Protein AF-A0AAV6QK10-F1 (afdb_monomer_lite)

Secondary structure (DSSP, 8-state):
------------------------------HHHHHHHHHHHHHHHHHHHHHHHHHSSSS-TTS----PPPPHHHH-HHHHHHHHHHHHHHHTT-S-----HHHHHHHHHHHHHHHHHHHHHSPPPHHHHHHHHHHHHHHHHHHHHHHHHHHHHT--HHHHHHHHHHHHTTS--

InterPro domains:
  IPR009533 FAM107 [PF06625] (62-167)
  IPR009533 FAM107 [PTHR16768] (41-172)

pLDDT: mean 71.12, std 19.47, range [34.84, 98.25]

Organism: Solea senegalensis (NCBI:txid28829)

Radius of gyration: 45.33 Å; chains: 1; bounding box: 67×85×139 Å

Sequence (173 aa):
MRLYHCTQMSQKVGHRNKKGSSKYNTGHLCVSERHHCWMVQHHQVMESHQQQQQQEDDDRLDLIKPRKLPNPVLASHQHRNLHRELLFCHRRGLLPRRKPELQCVLEHKQREQHKQRELALRPISDLEAKLRSRRQRIQVCEIDEKKRNESLRNIPEFIHVRGSLKHVQTSSS

Structure (mmCIF, N/CA/C/O backbone):
data_AF-A0AAV6QK10-F1
#
_entry.id   AF-A0AAV6QK10-F1
#
loop_
_atom_site.group_PDB
_atom_site.id
_atom_site.type_symbol
_atom_site.label_atom_id
_atom_site.label_alt_id
_atom_site.label_comp_id
_atom_site.label_asym_id
_atom_site.label_entity_id
_atom_site.label_seq_id
_atom_site.pdbx_PDB_ins_code
_atom_site.Cartn_x
_atom_site.Cartn_y
_atom_site.Cartn_z
_atom_site.occupancy
_atom_site.B_iso_or_equiv
_atom_site.auth_seq_id
_atom_site.auth_comp_id
_atom_site.auth_asym_id
_atom_site.auth_atom_id
_atom_site.pdbx_PDB_model_num
ATOM 1 N N . MET A 1 1 ? -12.351 -56.374 8.901 1.00 41.62 1 MET A N 1
ATOM 2 C CA . MET A 1 1 ? -12.404 -57.374 7.812 1.00 41.62 1 MET A CA 1
ATOM 3 C C . MET A 1 1 ? -12.346 -56.642 6.485 1.00 41.62 1 MET A C 1
ATOM 5 O O . MET A 1 1 ? -13.118 -55.717 6.280 1.00 41.62 1 MET A O 1
ATOM 9 N N . ARG A 1 2 ? -11.366 -56.989 5.645 1.00 43.25 2 ARG A N 1
ATOM 10 C CA . ARG A 1 2 ? -11.229 -56.491 4.272 1.00 43.25 2 ARG A CA 1
ATOM 11 C C . ARG A 1 2 ? -12.2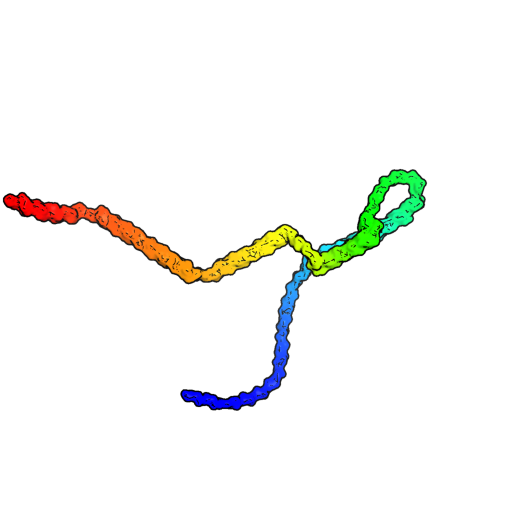09 -57.255 3.383 1.00 43.25 2 ARG A C 1
ATOM 13 O O . ARG A 1 2 ? -12.220 -58.478 3.454 1.00 43.25 2 ARG A O 1
ATOM 20 N N . LEU A 1 3 ? -12.937 -56.557 2.520 1.00 48.62 3 LEU A N 1
ATOM 21 C CA . LEU A 1 3 ? -13.532 -57.144 1.322 1.00 48.62 3 LEU A CA 1
ATOM 22 C C . LEU A 1 3 ? -13.189 -56.238 0.138 1.00 48.62 3 LEU A C 1
ATOM 24 O O . LEU A 1 3 ? -13.744 -55.158 -0.029 1.00 48.62 3 LEU A O 1
ATOM 28 N N . TYR A 1 4 ? -12.197 -56.685 -0.627 1.00 40.09 4 TYR A N 1
ATOM 29 C CA . TYR A 1 4 ? -11.937 -56.263 -1.998 1.00 40.09 4 TYR A CA 1
ATOM 30 C C . TYR A 1 4 ? -12.698 -57.207 -2.927 1.00 40.09 4 TYR A C 1
ATOM 32 O O . TYR A 1 4 ? -12.603 -58.410 -2.727 1.00 40.09 4 TYR A O 1
ATOM 40 N N . HIS A 1 5 ? -13.378 -56.666 -3.936 1.00 42.25 5 HIS A N 1
ATOM 41 C CA . HIS A 1 5 ? -13.612 -57.224 -5.282 1.00 42.25 5 HIS A CA 1
ATOM 42 C C . HIS A 1 5 ? -14.461 -56.194 -6.052 1.00 42.25 5 HIS A C 1
ATOM 44 O O . HIS A 1 5 ? -15.274 -55.511 -5.445 1.00 42.25 5 HIS A O 1
ATOM 50 N N . CYS A 1 6 ? -14.426 -56.032 -7.370 1.00 34.84 6 CYS A N 1
ATOM 51 C CA . CYS A 1 6 ? -13.465 -56.280 -8.442 1.00 34.84 6 CYS A CA 1
ATOM 52 C C . CYS A 1 6 ? -14.087 -55.581 -9.672 1.00 34.84 6 CYS A C 1
ATOM 54 O O . CYS A 1 6 ? -15.270 -55.751 -9.945 1.00 34.84 6 CYS A O 1
ATOM 56 N N . THR A 1 7 ? -13.290 -54.756 -10.343 1.00 42.84 7 THR A N 1
ATOM 57 C CA . THR A 1 7 ? -13.255 -54.433 -11.779 1.00 42.84 7 THR A CA 1
ATOM 58 C C . THR A 1 7 ? -14.501 -54.672 -12.653 1.00 42.84 7 THR A C 1
ATOM 60 O O . THR A 1 7 ? -14.851 -55.807 -12.961 1.00 42.84 7 THR A O 1
ATOM 63 N N . GLN A 1 8 ? -15.021 -53.594 -13.255 1.00 48.78 8 GLN A N 1
ATOM 64 C CA . GLN A 1 8 ? -15.554 -53.651 -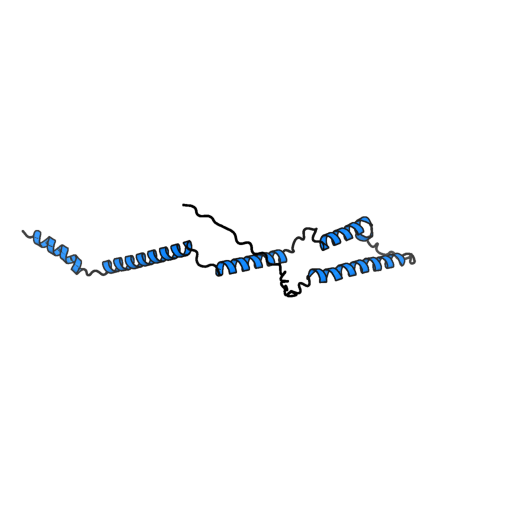14.621 1.00 48.78 8 GLN A CA 1
ATOM 65 C C . GLN A 1 8 ? -14.788 -52.682 -15.526 1.00 48.78 8 GLN A C 1
ATOM 67 O O . GLN A 1 8 ? -14.727 -51.476 -15.292 1.00 48.78 8 GLN A O 1
ATOM 72 N N . MET A 1 9 ? -14.171 -53.264 -16.551 1.00 37.19 9 MET A N 1
ATOM 73 C CA . MET A 1 9 ? -13.544 -52.592 -17.682 1.00 37.19 9 MET A CA 1
ATOM 74 C C . MET A 1 9 ? -14.644 -52.070 -18.607 1.00 37.19 9 MET A C 1
ATOM 76 O O . MET A 1 9 ? -15.464 -52.854 -19.077 1.00 37.19 9 MET A O 1
ATOM 80 N N . SER A 1 10 ? -14.643 -50.774 -18.918 1.00 44.38 10 SER A N 1
ATOM 81 C CA . SER A 1 10 ? -15.447 -50.235 -20.017 1.00 44.38 10 SER A CA 1
ATOM 82 C C . SER A 1 10 ? -14.555 -49.399 -20.926 1.00 44.38 10 SER A C 1
ATOM 84 O O . SER A 1 10 ? -14.158 -48.280 -20.604 1.00 44.38 10 SER A O 1
ATOM 86 N N . GLN A 1 11 ? -14.185 -50.005 -22.053 1.00 46.38 11 GLN A N 1
ATOM 87 C CA . GLN A 1 11 ? -13.549 -49.346 -23.184 1.00 46.38 11 GLN A CA 1
ATOM 88 C C . GLN A 1 11 ? -14.596 -48.470 -23.877 1.00 46.38 11 GLN A C 1
ATOM 90 O O . GLN A 1 11 ? -15.623 -48.988 -24.307 1.00 46.38 11 GLN A O 1
ATOM 95 N N . LYS A 1 12 ? -14.334 -47.170 -24.050 1.00 50.47 12 LYS A N 1
ATOM 96 C CA . LYS A 1 12 ? -14.999 -46.369 -25.089 1.00 50.47 12 LYS A CA 1
ATOM 97 C C . LYS A 1 12 ? -14.133 -45.178 -25.511 1.00 50.47 12 LYS A C 1
ATOM 99 O O . LYS A 1 12 ? -13.985 -44.197 -24.795 1.00 50.47 12 LYS A O 1
ATOM 104 N N . VAL A 1 13 ? -13.516 -45.383 -26.676 1.00 38.56 13 VAL A N 1
ATOM 105 C CA . VAL A 1 13 ? -13.289 -44.467 -27.810 1.00 38.56 13 VAL A CA 1
ATOM 106 C C . VAL A 1 13 ? -13.266 -42.964 -27.514 1.00 38.56 13 VAL A C 1
ATOM 108 O O . VAL A 1 13 ? -14.244 -42.359 -27.084 1.00 38.56 13 VAL A O 1
ATOM 111 N N . GLY A 1 14 ? -12.126 -42.352 -27.836 1.00 41.81 14 GLY A N 1
ATOM 112 C CA . GLY A 1 14 ? -11.893 -40.925 -27.697 1.00 41.81 14 GLY A CA 1
ATOM 113 C C . GLY A 1 14 ? -12.676 -40.067 -28.687 1.00 41.81 14 GLY A C 1
ATOM 114 O O . GLY A 1 14 ? -12.703 -40.327 -29.887 1.00 41.81 14 GLY A O 1
ATOM 115 N N . HIS A 1 15 ? -13.186 -38.949 -28.178 1.00 38.16 15 HIS A N 1
ATOM 116 C CA . HIS A 1 15 ? -13.553 -37.786 -28.974 1.00 38.16 15 HIS A CA 1
ATOM 117 C C . HIS A 1 15 ? -12.730 -36.588 -28.493 1.00 38.16 15 HIS A C 1
ATOM 119 O O . HIS A 1 15 ? -12.859 -36.118 -27.362 1.00 38.16 15 HIS A O 1
ATOM 125 N N . ARG A 1 16 ? -11.825 -36.109 -29.356 1.00 44.09 16 ARG A N 1
ATOM 126 C CA . ARG A 1 16 ? -11.042 -34.890 -29.126 1.00 44.09 16 ARG A CA 1
ATOM 127 C C . ARG A 1 16 ? -11.962 -33.687 -29.326 1.00 44.09 16 ARG A C 1
ATOM 129 O O . ARG A 1 16 ? -12.206 -33.279 -30.458 1.00 44.09 16 ARG A O 1
ATOM 136 N N . ASN A 1 17 ? -12.443 -33.100 -28.236 1.00 37.09 17 ASN A N 1
ATOM 137 C CA . ASN A 1 17 ? -13.156 -31.827 -28.293 1.00 37.09 17 ASN A CA 1
ATOM 138 C C . ASN A 1 17 ? -12.160 -30.683 -28.533 1.00 37.09 17 ASN A C 1
ATOM 140 O O . ASN A 1 17 ? -11.422 -30.273 -27.635 1.00 37.09 17 ASN A O 1
ATOM 144 N N . LYS A 1 18 ? -12.148 -30.166 -29.768 1.00 45.97 18 LYS A N 1
ATOM 145 C CA . LYS A 1 18 ? -11.513 -28.896 -30.140 1.00 45.97 18 LYS A CA 1
ATOM 146 C C . LYS A 1 18 ? -12.228 -27.765 -29.396 1.00 45.97 18 LYS A C 1
ATOM 148 O O . LYS A 1 18 ? -13.298 -27.328 -29.807 1.00 45.97 18 LYS A O 1
ATOM 153 N N . LYS A 1 19 ? -11.641 -27.282 -28.300 1.00 42.09 19 LYS A N 1
ATOM 154 C CA . LYS A 1 19 ? -12.055 -26.015 -27.689 1.00 42.09 19 LYS A CA 1
ATOM 155 C C . LYS A 1 19 ? -11.644 -24.885 -28.630 1.00 42.09 19 LYS A C 1
ATOM 157 O O . LYS A 1 19 ? -10.457 -24.604 -28.782 1.00 42.09 19 LYS A O 1
ATOM 162 N N . GLY A 1 20 ? -12.633 -24.276 -29.280 1.00 38.97 20 GLY A N 1
ATOM 163 C CA . GLY A 1 20 ? -12.482 -23.013 -29.986 1.00 38.97 20 GLY A CA 1
ATOM 164 C C . GLY A 1 20 ? -12.103 -21.927 -28.988 1.00 38.97 20 GLY A C 1
ATOM 165 O O . GLY A 1 20 ? -12.942 -21.430 -28.243 1.00 38.97 20 GLY A O 1
ATOM 166 N N . SER A 1 21 ? -10.821 -21.585 -28.944 1.00 36.72 21 SER A N 1
ATOM 167 C CA . SER A 1 21 ? -10.335 -20.389 -28.277 1.00 36.72 21 SER A CA 1
ATOM 168 C C . SER A 1 21 ? -10.719 -19.185 -29.132 1.00 36.72 21 SER A C 1
ATOM 170 O O . SER A 1 21 ? -10.077 -18.873 -30.134 1.00 36.72 21 SER A O 1
ATOM 172 N N . SER A 1 22 ? -11.807 -18.529 -28.726 1.00 37.81 22 SER A N 1
ATOM 173 C CA . SER A 1 22 ? -12.161 -17.174 -29.137 1.00 37.81 22 SER A CA 1
ATOM 174 C C . SER A 1 22 ? -10.969 -16.260 -28.853 1.00 37.81 22 SER A C 1
ATOM 176 O O . SER A 1 22 ? -10.702 -15.891 -27.710 1.00 37.81 22 SER A O 1
ATOM 178 N N . LYS A 1 23 ? -10.200 -15.952 -29.899 1.00 36.28 23 LYS A N 1
ATOM 179 C CA . LYS A 1 23 ? -9.124 -14.968 -29.856 1.00 36.28 23 LYS A CA 1
ATOM 180 C C . LYS A 1 23 ? -9.781 -13.593 -29.841 1.00 36.28 23 LYS A C 1
ATOM 182 O O . LYS A 1 23 ? -10.119 -13.060 -30.893 1.00 36.28 23 LYS A O 1
ATOM 187 N N . TYR A 1 24 ? -9.955 -13.011 -28.660 1.00 36.16 24 TYR A N 1
ATOM 188 C CA . TYR A 1 24 ? -10.037 -11.557 -28.562 1.00 36.16 24 TYR A CA 1
ATOM 189 C C . TYR A 1 24 ? -8.709 -11.044 -29.107 1.00 36.16 24 TYR A C 1
ATOM 191 O O . TYR A 1 24 ? -7.642 -11.262 -28.531 1.00 36.16 24 TYR A O 1
ATOM 199 N N . ASN A 1 25 ? -8.787 -10.470 -30.298 1.00 39.75 25 ASN A N 1
ATOM 200 C CA . ASN A 1 25 ? -7.685 -9.831 -30.976 1.00 39.75 25 ASN A CA 1
ATOM 201 C C . ASN A 1 25 ? -7.444 -8.500 -30.254 1.00 39.75 25 ASN A C 1
ATOM 203 O O . ASN A 1 25 ? -7.911 -7.446 -30.676 1.00 39.75 25 ASN A O 1
ATOM 207 N N . THR A 1 26 ? -6.806 -8.563 -29.086 1.00 38.62 26 THR A N 1
ATOM 208 C CA . THR A 1 26 ? -6.362 -7.375 -28.367 1.00 38.62 26 THR A CA 1
ATOM 209 C C . THR A 1 26 ? -5.204 -6.812 -29.171 1.00 38.62 26 THR A C 1
ATOM 211 O O . THR A 1 26 ? -4.099 -7.351 -29.135 1.00 38.62 26 THR A O 1
ATOM 214 N N . GLY A 1 27 ? -5.490 -5.774 -29.957 1.00 45.62 27 GLY A N 1
ATOM 215 C CA . GLY A 1 27 ? -4.522 -5.023 -30.745 1.00 45.62 27 GLY A CA 1
ATOM 216 C C . GLY A 1 27 ? -3.460 -4.396 -29.851 1.00 45.62 27 GLY A C 1
ATOM 217 O O . GLY A 1 27 ? -3.498 -3.208 -29.553 1.00 45.62 27 GLY A O 1
ATOM 218 N N . HIS A 1 28 ? -2.484 -5.198 -29.446 1.00 43.75 28 HIS A N 1
ATOM 219 C CA . HIS A 1 28 ? -1.194 -4.741 -28.968 1.00 43.75 28 HIS A CA 1
ATOM 220 C C . HIS A 1 28 ? -0.371 -4.392 -30.210 1.00 43.75 28 HIS A C 1
ATOM 222 O O . HIS A 1 28 ? 0.596 -5.069 -30.551 1.00 43.75 28 HIS A O 1
ATOM 228 N N . LEU A 1 29 ? -0.783 -3.343 -30.929 1.00 48.66 29 LEU A N 1
ATOM 229 C CA . LEU A 1 29 ? 0.130 -2.701 -31.860 1.00 48.66 29 LEU A CA 1
ATOM 230 C C . LEU A 1 29 ? 1.235 -2.111 -30.986 1.00 48.66 29 LEU A C 1
ATOM 232 O O . LEU A 1 29 ? 1.032 -1.153 -30.236 1.00 48.66 29 LEU A O 1
ATOM 236 N N . CYS A 1 30 ? 2.368 -2.799 -30.979 1.00 44.16 30 CYS A N 1
ATOM 237 C CA . CYS A 1 30 ? 3.486 -2.514 -30.112 1.00 44.16 30 CYS A CA 1
ATOM 238 C C . CYS A 1 30 ? 3.945 -1.087 -30.427 1.00 44.16 30 CYS A C 1
ATOM 240 O O . CYS A 1 30 ? 4.381 -0.814 -31.539 1.00 44.16 30 CYS A O 1
ATOM 242 N N . VAL A 1 31 ? 3.854 -0.156 -29.472 1.00 48.38 31 VAL A N 1
ATOM 243 C CA . VAL A 1 31 ? 4.317 1.238 -29.654 1.00 48.38 31 VAL A CA 1
ATOM 244 C C . VAL A 1 31 ? 5.764 1.277 -30.177 1.00 48.38 31 VAL A C 1
ATOM 246 O O . VAL A 1 31 ? 6.134 2.167 -30.937 1.00 48.38 31 VAL A O 1
ATOM 249 N N . SER A 1 32 ? 6.554 0.246 -29.860 1.00 53.62 32 SER A N 1
ATOM 250 C CA . SER A 1 32 ? 7.883 -0.003 -30.427 1.00 53.62 32 SER A CA 1
ATOM 251 C C . SER A 1 32 ? 7.910 -0.055 -31.962 1.00 53.62 32 SER A C 1
ATOM 253 O O . SER A 1 32 ? 8.789 0.544 -32.568 1.00 53.62 32 SER A O 1
ATOM 255 N N . GLU A 1 33 ? 6.945 -0.710 -32.603 1.00 47.38 33 GLU A N 1
ATOM 256 C CA . GLU A 1 33 ? 6.904 -0.953 -34.053 1.00 47.38 33 GLU A CA 1
ATOM 257 C C . GLU A 1 33 ? 6.795 0.338 -34.868 1.00 47.38 33 GLU A C 1
ATOM 259 O O . GLU A 1 33 ? 7.428 0.475 -35.915 1.00 47.38 33 GLU A O 1
ATOM 264 N N . ARG A 1 34 ? 6.098 1.343 -34.324 1.00 52.06 34 ARG A N 1
ATOM 265 C CA . ARG A 1 34 ? 5.999 2.665 -34.947 1.00 52.06 34 ARG A CA 1
ATOM 266 C C . ARG A 1 34 ? 7.359 3.359 -34.985 1.00 52.06 34 ARG A C 1
ATOM 268 O O . ARG A 1 34 ? 7.744 3.829 -36.045 1.00 52.06 34 ARG A O 1
ATOM 275 N N . HIS A 1 35 ? 8.114 3.367 -33.884 1.00 55.41 35 HIS A N 1
ATOM 276 C CA . HIS A 1 35 ? 9.461 3.960 -33.838 1.00 55.41 35 HIS A CA 1
ATOM 277 C C . HIS A 1 35 ? 10.484 3.202 -34.703 1.00 55.41 35 HIS A C 1
ATOM 279 O O . HIS A 1 35 ? 11.435 3.805 -35.200 1.00 55.41 35 HIS A O 1
ATOM 285 N N . HIS A 1 36 ? 10.283 1.898 -34.917 1.00 53.88 36 HIS A N 1
ATOM 286 C CA . HIS A 1 36 ? 11.187 1.055 -35.707 1.00 53.88 36 HIS A CA 1
ATOM 287 C C . HIS A 1 36 ? 11.181 1.392 -37.202 1.00 53.88 36 HIS A C 1
ATOM 289 O O . HIS A 1 36 ? 12.244 1.375 -37.818 1.00 53.88 36 HIS A O 1
ATOM 295 N N . CYS A 1 37 ? 10.026 1.750 -37.777 1.00 56.22 37 CYS A N 1
ATOM 296 C CA . CYS A 1 37 ? 9.928 2.143 -39.189 1.00 56.22 37 CYS A CA 1
ATOM 297 C C . CYS A 1 37 ? 10.709 3.442 -39.479 1.00 56.22 37 CYS A C 1
ATOM 299 O O . CYS A 1 37 ? 11.478 3.509 -40.438 1.00 56.22 37 CYS A O 1
ATOM 301 N N . TRP A 1 38 ? 10.602 4.437 -38.588 1.00 53.16 38 TRP A N 1
ATOM 302 C CA . TRP A 1 38 ? 11.292 5.726 -38.731 1.00 53.16 38 TRP A CA 1
ATOM 303 C C . TRP A 1 38 ? 12.817 5.605 -38.631 1.00 53.16 38 TRP A C 1
ATOM 305 O O . TRP A 1 38 ? 13.536 6.247 -39.394 1.00 53.16 38 TRP A O 1
ATOM 315 N N . MET A 1 39 ? 13.331 4.765 -37.725 1.00 61.22 39 MET A N 1
ATOM 316 C CA . MET A 1 39 ? 14.781 4.629 -37.524 1.00 61.22 39 MET A CA 1
ATOM 317 C C . MET A 1 39 ? 15.489 3.918 -38.687 1.00 61.22 39 MET A C 1
ATOM 319 O O . MET A 1 39 ? 16.613 4.281 -39.027 1.00 61.22 39 MET A O 1
ATOM 323 N N . VAL A 1 40 ? 14.845 2.925 -39.312 1.00 60.59 40 VAL A N 1
ATOM 324 C CA . VAL A 1 40 ? 15.434 2.175 -40.436 1.00 60.59 40 VAL A CA 1
ATOM 325 C C . VAL A 1 40 ? 15.431 3.008 -41.720 1.00 60.59 40 VAL A C 1
ATOM 327 O O . VAL A 1 40 ? 16.448 3.046 -42.412 1.00 60.59 40 VAL A O 1
ATOM 330 N N . GLN A 1 41 ? 14.340 3.731 -42.003 1.00 60.19 41 GLN A N 1
ATOM 331 C CA . GLN A 1 41 ? 14.262 4.609 -43.176 1.00 60.19 41 GLN A CA 1
ATOM 332 C C . GLN A 1 41 ? 15.262 5.769 -43.093 1.00 60.19 41 GLN A C 1
ATOM 334 O O . GLN A 1 41 ? 15.993 6.019 -44.047 1.00 60.19 41 GLN A O 1
ATOM 339 N N . HIS A 1 42 ? 15.363 6.440 -41.940 1.00 60.03 42 HIS A N 1
ATOM 340 C CA . HIS A 1 42 ? 16.258 7.589 -41.781 1.00 60.03 42 HIS A CA 1
ATOM 341 C C . HIS A 1 42 ? 17.743 7.215 -41.948 1.00 60.03 42 HIS A C 1
ATOM 343 O O . HIS A 1 42 ? 18.501 7.963 -42.560 1.00 60.03 42 HIS A O 1
ATOM 349 N N . HIS A 1 43 ? 18.172 6.044 -41.460 1.00 61.19 43 HIS A N 1
ATOM 350 C CA . HIS A 1 43 ? 19.558 5.587 -41.624 1.00 61.19 43 HIS A CA 1
ATOM 351 C C . HIS A 1 43 ? 19.917 5.320 -43.092 1.00 61.19 43 HIS A C 1
ATOM 353 O O . HIS A 1 43 ? 20.959 5.779 -43.554 1.00 61.19 43 HIS A O 1
ATOM 359 N N . GLN A 1 44 ? 19.035 4.642 -43.832 1.00 62.56 44 GLN A N 1
ATOM 360 C CA . GLN A 1 44 ? 19.264 4.323 -45.242 1.00 62.56 44 GLN A CA 1
ATOM 361 C C . GLN A 1 44 ? 19.321 5.587 -46.115 1.00 62.56 44 GLN A C 1
ATOM 363 O O . GLN A 1 44 ? 20.121 5.659 -47.043 1.00 62.56 44 GLN A O 1
ATOM 368 N N . VAL A 1 45 ? 18.519 6.602 -45.773 1.00 61.06 45 VAL A N 1
ATOM 369 C CA . VAL A 1 45 ? 18.518 7.924 -46.418 1.00 61.06 45 VAL A CA 1
ATOM 370 C C . VAL A 1 45 ? 19.798 8.710 -46.104 1.00 61.06 45 VAL A C 1
ATOM 372 O O . VAL A 1 45 ? 20.364 9.333 -46.999 1.00 61.06 45 VAL A O 1
ATOM 375 N N . MET A 1 46 ? 20.297 8.665 -44.863 1.00 61.84 46 MET A N 1
ATOM 376 C CA . MET A 1 46 ? 21.549 9.342 -44.494 1.00 61.84 46 MET A CA 1
ATOM 377 C C . MET A 1 46 ? 22.780 8.730 -45.181 1.00 61.84 46 MET A C 1
ATOM 379 O O . MET A 1 46 ? 23.684 9.466 -45.570 1.00 61.84 46 MET A O 1
ATOM 383 N N . GLU A 1 47 ? 22.819 7.403 -45.347 1.00 61.03 47 GLU A N 1
ATOM 384 C CA . GLU A 1 47 ? 23.920 6.722 -46.046 1.00 61.03 47 GLU A CA 1
ATOM 385 C C . GLU A 1 47 ? 23.982 7.105 -47.537 1.00 61.03 47 GLU A C 1
ATOM 387 O O . GLU A 1 47 ? 25.072 7.347 -48.057 1.00 61.03 47 GLU A O 1
ATOM 392 N N . SER A 1 48 ? 22.836 7.221 -48.217 1.00 62.81 48 SER A N 1
ATOM 393 C CA . SER A 1 48 ? 22.774 7.544 -49.650 1.00 62.81 48 SER A CA 1
ATOM 394 C C . SER A 1 48 ? 23.043 9.019 -49.963 1.00 62.81 48 SER A C 1
ATOM 396 O O . SER A 1 48 ? 23.826 9.314 -50.865 1.00 62.81 48 SER A O 1
ATOM 398 N N . HIS A 1 49 ? 22.486 9.955 -49.185 1.00 63.72 49 HIS A N 1
ATOM 399 C CA . HIS A 1 49 ? 22.715 11.394 -49.398 1.00 63.72 49 HIS A CA 1
ATOM 400 C C . HIS A 1 49 ? 24.179 11.800 -49.172 1.00 63.72 49 HIS A C 1
ATOM 402 O O . HIS A 1 49 ? 24.675 12.732 -49.804 1.00 63.72 49 HIS A O 1
ATOM 408 N N . GLN A 1 50 ? 24.893 11.110 -48.276 1.00 61.69 50 GLN A N 1
ATOM 409 C CA . GLN A 1 50 ? 26.292 11.418 -47.985 1.00 61.69 50 GLN A CA 1
ATOM 410 C C . GLN A 1 50 ? 27.263 10.796 -49.005 1.00 61.69 50 GLN A C 1
ATOM 412 O O . GLN A 1 50 ? 28.314 11.384 -49.249 1.00 61.69 50 GLN A O 1
ATOM 417 N N . GLN A 1 51 ? 26.910 9.668 -49.637 1.00 60.12 51 GLN A N 1
ATOM 418 C CA . GLN A 1 51 ? 27.684 9.099 -50.753 1.00 60.12 51 GLN A CA 1
ATOM 419 C C . GLN A 1 51 ? 27.625 9.981 -52.005 1.00 60.12 51 GLN A C 1
ATOM 421 O O . GLN A 1 51 ? 28.660 10.212 -52.621 1.00 60.12 51 GLN A O 1
ATOM 426 N N . GLN A 1 52 ? 26.455 10.539 -52.333 1.00 58.34 52 GLN A N 1
ATOM 427 C CA . GLN A 1 52 ? 26.313 11.473 -53.458 1.00 58.34 52 GLN A CA 1
ATOM 428 C C . GLN A 1 52 ? 27.152 12.747 -53.274 1.00 58.34 52 GLN A C 1
ATOM 430 O O . GLN A 1 52 ? 27.847 13.161 -54.194 1.00 58.34 52 GLN A O 1
ATOM 435 N N . GLN A 1 53 ? 27.182 13.321 -52.065 1.00 56.31 53 GLN A N 1
ATOM 436 C CA . GLN A 1 53 ? 27.976 14.530 -51.795 1.00 56.31 53 GLN A CA 1
ATOM 437 C C . GLN A 1 53 ? 29.494 14.315 -51.895 1.00 56.31 53 GLN A C 1
ATOM 439 O O . GLN A 1 53 ? 30.210 15.264 -52.181 1.00 56.31 53 GLN A O 1
ATOM 444 N N . GLN A 1 54 ? 30.000 13.098 -51.662 1.00 54.69 54 GLN A N 1
ATOM 445 C CA . GLN A 1 54 ? 31.435 12.812 -51.807 1.00 54.69 54 GLN A CA 1
ATOM 446 C C . GLN A 1 54 ? 31.869 12.670 -53.272 1.00 54.69 54 GLN A C 1
ATOM 448 O O . GLN A 1 54 ? 33.050 12.835 -53.557 1.00 54.69 54 GLN A O 1
ATOM 453 N N . GLN A 1 55 ? 30.938 12.380 -54.187 1.00 51.31 55 GLN A N 1
ATOM 454 C CA . GLN A 1 55 ? 31.219 12.231 -55.618 1.00 51.31 55 GLN A CA 1
ATOM 455 C C . GLN A 1 55 ? 31.200 13.566 -56.379 1.00 51.31 55 GLN A C 1
ATOM 457 O O . GLN A 1 55 ? 31.859 13.680 -57.402 1.00 51.31 55 GLN A O 1
ATOM 462 N N . GLU A 1 56 ? 30.493 14.583 -55.874 1.00 51.38 56 GLU A N 1
ATOM 463 C CA . GLU A 1 56 ? 30.387 15.906 -56.518 1.00 51.38 56 GLU A CA 1
ATOM 464 C C . GLU A 1 56 ? 31.476 16.909 -56.079 1.00 51.38 56 GLU A C 1
ATOM 466 O O . GLU A 1 56 ? 31.591 17.994 -56.649 1.00 51.38 56 GLU A O 1
ATOM 471 N N . ASP A 1 57 ? 32.281 16.581 -55.062 1.00 53.38 57 ASP A N 1
ATOM 472 C CA . ASP A 1 57 ? 33.283 17.491 -54.484 1.00 53.38 57 ASP A CA 1
ATOM 473 C C . ASP A 1 57 ? 34.671 17.432 -55.176 1.00 53.38 57 ASP A C 1
ATOM 475 O O . ASP A 1 57 ? 35.531 18.245 -54.833 1.00 53.38 57 ASP A O 1
ATOM 479 N N . ASP A 1 58 ? 34.890 16.537 -56.154 1.00 54.78 58 ASP A N 1
ATOM 480 C CA . ASP A 1 58 ? 36.182 16.382 -56.865 1.00 54.78 58 ASP A CA 1
ATOM 481 C C . ASP A 1 58 ? 36.365 17.381 -58.037 1.00 54.78 58 ASP A C 1
ATOM 483 O O . ASP A 1 58 ? 37.487 17.715 -58.407 1.00 54.78 58 ASP A O 1
ATOM 487 N N . ASP A 1 59 ? 35.277 17.970 -58.557 1.00 58.03 59 ASP A N 1
ATOM 488 C CA . ASP A 1 59 ? 35.300 18.813 -59.771 1.00 58.03 59 ASP A CA 1
ATOM 489 C C . ASP A 1 59 ? 35.324 20.340 -59.515 1.00 58.03 59 ASP A C 1
ATOM 491 O O . ASP A 1 59 ? 35.090 21.142 -60.424 1.00 58.03 59 ASP A O 1
ATOM 495 N N . ARG A 1 60 ? 35.601 20.810 -58.288 1.00 61.75 60 ARG A N 1
ATOM 496 C CA . ARG A 1 60 ? 35.658 22.262 -57.982 1.00 61.75 60 ARG A CA 1
ATOM 497 C C . ARG A 1 60 ? 36.780 22.639 -57.009 1.00 61.75 60 ARG A C 1
ATOM 499 O O . ARG A 1 60 ? 36.549 23.008 -55.855 1.00 61.75 60 ARG A O 1
ATOM 506 N N . LEU A 1 61 ? 38.008 22.579 -57.513 1.00 61.25 61 LEU A N 1
ATOM 507 C CA . LEU A 1 61 ? 39.250 22.929 -56.819 1.00 61.25 61 LEU A CA 1
ATOM 508 C C . LEU A 1 61 ? 39.530 24.447 -56.813 1.00 61.25 61 LEU A C 1
ATOM 510 O O . LEU A 1 61 ? 40.490 24.856 -57.443 1.00 61.25 61 LEU A O 1
ATOM 514 N N . ASP A 1 62 ? 38.732 25.286 -56.130 1.00 61.41 62 ASP A N 1
ATOM 515 C CA . ASP A 1 62 ? 39.142 26.702 -55.909 1.00 61.41 62 ASP A CA 1
ATOM 516 C C . ASP A 1 62 ? 38.503 27.450 -54.708 1.00 61.41 62 ASP A C 1
ATOM 518 O O . ASP A 1 62 ? 38.619 28.669 -54.588 1.00 61.41 62 ASP A O 1
ATOM 522 N N . LEU A 1 63 ? 37.843 26.769 -53.758 1.00 71.62 63 LEU A N 1
ATOM 523 C CA . LEU A 1 63 ? 37.334 27.408 -52.527 1.00 71.62 63 LEU A CA 1
ATOM 524 C C . LEU A 1 63 ? 37.839 26.683 -51.268 1.00 71.62 63 LEU A C 1
ATOM 526 O O . LEU A 1 63 ? 37.666 25.471 -51.138 1.00 71.62 63 LEU A O 1
ATOM 530 N N . ILE A 1 64 ? 38.377 27.428 -50.290 1.00 69.50 64 ILE A N 1
ATOM 531 C CA . ILE A 1 64 ? 38.689 26.906 -48.945 1.00 69.50 64 ILE A CA 1
ATOM 532 C C . ILE A 1 64 ? 37.364 26.597 -48.231 1.00 69.50 64 ILE A C 1
ATOM 534 O O . ILE A 1 64 ? 36.754 27.461 -47.601 1.00 69.50 64 ILE A O 1
ATOM 538 N N . LYS A 1 65 ? 36.888 25.355 -48.355 1.00 69.62 65 LYS A N 1
ATOM 539 C CA . LYS A 1 65 ? 35.706 24.861 -47.638 1.00 69.62 65 LYS A CA 1
ATOM 540 C C . LYS A 1 65 ? 36.101 24.440 -46.212 1.00 69.62 65 LYS A C 1
ATOM 542 O O . LYS A 1 65 ? 37.150 23.817 -46.033 1.00 69.62 65 LYS A O 1
ATOM 547 N N . PRO A 1 66 ? 35.270 24.711 -45.186 1.00 73.94 66 PRO A N 1
ATOM 548 C CA . PRO A 1 66 ? 35.501 24.164 -43.853 1.00 73.94 66 PRO A CA 1
ATOM 549 C C . PRO A 1 66 ? 35.530 22.631 -43.922 1.00 73.94 66 PRO A C 1
ATOM 551 O O . PRO A 1 66 ? 34.618 22.001 -44.464 1.00 73.94 66 PRO A O 1
ATOM 554 N N . ARG A 1 67 ? 36.592 22.022 -43.380 1.00 72.50 67 ARG A N 1
ATOM 555 C CA . ARG A 1 67 ? 36.793 20.569 -43.404 1.00 72.50 67 ARG A CA 1
ATOM 556 C C . ARG A 1 67 ? 35.699 19.887 -42.581 1.00 72.50 67 ARG A C 1
ATOM 558 O O . ARG A 1 67 ? 35.699 19.966 -41.354 1.00 72.50 67 ARG A O 1
ATOM 565 N N . LYS A 1 68 ? 34.775 19.198 -43.253 1.00 71.56 68 LYS A N 1
ATOM 566 C CA . LYS A 1 68 ? 33.768 18.364 -42.585 1.00 71.56 68 LYS A CA 1
ATOM 567 C C . LYS A 1 68 ? 34.488 17.225 -41.853 1.00 71.56 68 LYS A C 1
ATOM 569 O O . LYS A 1 68 ? 35.286 16.505 -42.454 1.00 71.56 68 LYS A O 1
ATOM 574 N N . LEU A 1 69 ? 34.230 17.078 -40.553 1.00 73.69 69 LEU A N 1
ATOM 575 C CA . LEU A 1 69 ? 34.759 15.956 -39.778 1.00 73.69 69 LEU A CA 1
ATOM 576 C C . LEU A 1 69 ? 34.160 14.644 -40.315 1.00 73.69 69 LEU A C 1
ATOM 578 O O . LEU A 1 69 ? 32.949 14.589 -40.552 1.00 73.69 69 LEU A O 1
ATOM 582 N N . PRO A 1 70 ? 34.971 13.591 -40.523 1.00 72.56 70 PRO A N 1
ATOM 583 C CA . PRO A 1 70 ? 34.468 12.321 -41.022 1.00 72.56 70 PRO A CA 1
ATOM 584 C C . PRO A 1 70 ? 33.519 11.699 -39.994 1.00 72.56 70 PRO A C 1
ATOM 586 O O . PRO A 1 70 ? 33.862 11.550 -38.821 1.00 72.56 70 PRO A O 1
ATOM 589 N N . ASN A 1 71 ? 32.316 11.333 -40.439 1.00 74.94 71 ASN A N 1
ATOM 590 C CA . ASN A 1 71 ? 31.335 10.649 -39.603 1.00 74.94 71 ASN A CA 1
ATOM 591 C C . ASN A 1 71 ? 31.920 9.294 -39.152 1.00 74.94 71 ASN A C 1
ATOM 593 O O . ASN A 1 71 ? 32.154 8.441 -40.009 1.00 74.94 71 ASN A O 1
ATOM 597 N N . PRO A 1 72 ? 32.135 9.048 -37.847 1.00 73.75 72 PRO A N 1
ATOM 598 C CA . PRO A 1 72 ? 32.834 7.854 -37.364 1.00 73.75 72 PRO A CA 1
ATOM 599 C C . PRO A 1 72 ? 32.126 6.542 -37.734 1.00 73.75 72 PRO A C 1
ATOM 601 O O . PRO A 1 72 ? 32.783 5.519 -37.911 1.00 73.75 72 PRO A O 1
ATOM 604 N N . VAL A 1 73 ? 30.801 6.570 -37.918 1.00 68.62 73 VAL A N 1
ATOM 605 C CA . VAL A 1 73 ? 30.013 5.402 -38.353 1.00 68.62 73 VAL A CA 1
ATOM 606 C C . VAL A 1 73 ? 30.293 5.046 -39.816 1.00 68.62 73 VAL A C 1
ATOM 608 O O . VAL A 1 73 ? 30.262 3.872 -40.180 1.00 68.62 73 VAL A O 1
ATOM 611 N N . LEU A 1 74 ? 30.597 6.044 -40.648 1.00 69.25 74 LEU A N 1
ATOM 612 C CA . LEU A 1 74 ? 30.908 5.868 -42.070 1.00 69.25 74 LEU A CA 1
ATOM 613 C C . LEU A 1 74 ? 32.417 5.765 -42.336 1.00 69.25 74 LEU A C 1
ATOM 615 O O . LEU A 1 74 ? 32.815 5.202 -43.349 1.00 69.25 74 LEU A O 1
ATOM 619 N N . ALA A 1 75 ? 33.251 6.263 -41.418 1.00 72.31 75 ALA A N 1
ATOM 620 C CA . ALA A 1 75 ? 34.708 6.277 -41.532 1.00 72.31 75 ALA A CA 1
ATOM 621 C C . ALA A 1 75 ? 35.344 4.882 -41.429 1.00 72.31 75 ALA A C 1
ATOM 623 O O . ALA A 1 75 ? 36.462 4.675 -41.891 1.00 72.31 75 ALA A O 1
ATOM 624 N N . SER A 1 76 ? 34.656 3.919 -40.807 1.00 81.56 76 SER A N 1
ATOM 625 C CA . SER A 1 76 ? 35.176 2.569 -40.606 1.00 81.56 76 SER A CA 1
ATOM 626 C C . SER A 1 76 ? 34.086 1.520 -40.791 1.00 81.56 76 SER A C 1
ATOM 628 O O . SER A 1 76 ? 33.019 1.575 -40.177 1.00 81.56 76 SER A O 1
ATOM 630 N N . HIS A 1 77 ? 34.393 0.498 -41.591 1.00 82.00 77 HIS A N 1
ATOM 631 C CA . HIS A 1 77 ? 33.516 -0.653 -41.794 1.00 82.00 77 HIS A CA 1
ATOM 632 C C . HIS A 1 77 ? 33.159 -1.355 -40.473 1.00 82.00 77 HIS A C 1
ATOM 634 O O . HIS A 1 77 ? 32.015 -1.758 -40.267 1.00 82.00 77 HIS A O 1
ATOM 640 N N . GLN A 1 78 ? 34.120 -1.434 -39.550 1.00 86.25 78 GLN A N 1
ATOM 641 C CA . GLN A 1 78 ? 33.931 -2.038 -38.234 1.00 86.25 78 GLN A CA 1
ATOM 642 C C . GLN A 1 78 ? 32.905 -1.265 -37.392 1.00 86.25 78 GLN A C 1
ATOM 644 O O . GLN A 1 78 ? 32.054 -1.880 -36.753 1.00 86.25 78 GLN A O 1
ATOM 649 N N . HIS A 1 79 ? 32.921 0.072 -37.446 1.00 84.69 79 HIS A N 1
ATOM 650 C CA . HIS A 1 79 ? 31.937 0.907 -36.747 1.00 84.69 79 HIS A CA 1
ATOM 651 C C . HIS A 1 79 ? 30.530 0.743 -37.331 1.00 84.69 79 HIS A C 1
ATOM 653 O O . HIS A 1 79 ? 29.557 0.655 -36.580 1.00 84.69 79 HIS A O 1
ATOM 659 N N . ARG A 1 80 ? 30.414 0.626 -38.660 1.00 85.06 80 ARG A N 1
ATOM 660 C CA . ARG A 1 80 ? 29.135 0.337 -39.322 1.00 85.06 80 ARG A CA 1
ATOM 661 C C . ARG A 1 80 ? 28.568 -1.023 -38.911 1.00 85.06 80 ARG A C 1
ATOM 663 O O . ARG A 1 80 ? 27.371 -1.133 -38.650 1.00 85.06 80 ARG A O 1
ATOM 670 N N . ASN A 1 81 ? 29.410 -2.051 -38.824 1.00 85.62 81 ASN A N 1
ATOM 671 C CA . ASN A 1 81 ? 28.983 -3.388 -38.403 1.00 85.62 81 ASN A CA 1
ATOM 672 C C . ASN A 1 81 ? 28.546 -3.399 -36.934 1.00 85.62 81 ASN A C 1
ATOM 674 O O . ASN A 1 81 ? 27.448 -3.869 -36.638 1.00 85.62 81 ASN A O 1
ATOM 678 N N . LEU A 1 82 ? 29.317 -2.765 -36.047 1.00 87.44 82 LEU A N 1
ATOM 679 C CA . LEU A 1 82 ? 28.937 -2.596 -34.645 1.00 87.44 82 LEU A CA 1
ATOM 680 C C . LEU A 1 82 ? 27.593 -1.864 -34.501 1.00 87.44 82 LEU A C 1
ATOM 682 O O . LEU A 1 82 ? 26.743 -2.275 -33.715 1.00 87.44 82 LEU A O 1
ATOM 686 N N . HIS A 1 83 ? 27.356 -0.806 -35.283 1.00 85.44 83 HIS A N 1
ATOM 687 C CA . HIS A 1 83 ? 26.078 -0.090 -35.273 1.00 85.44 83 HIS A CA 1
ATOM 688 C C . HIS A 1 83 ? 24.901 -1.006 -35.652 1.00 85.44 83 HIS A C 1
ATOM 690 O O . HIS A 1 83 ? 23.871 -1.022 -34.972 1.00 85.44 83 HIS A O 1
ATOM 696 N N . ARG A 1 84 ? 25.070 -1.823 -36.701 1.00 88.31 84 ARG A N 1
ATOM 697 C CA . ARG A 1 84 ? 24.068 -2.809 -37.138 1.00 88.31 84 ARG A CA 1
ATOM 698 C C . ARG A 1 84 ? 23.793 -3.856 -36.057 1.00 88.31 84 ARG A C 1
ATOM 700 O O . ARG A 1 84 ? 22.627 -4.170 -35.808 1.00 88.31 84 ARG A O 1
ATOM 707 N N . GLU A 1 85 ? 24.835 -4.356 -35.401 1.00 86.38 85 GLU A N 1
ATOM 708 C CA . GLU A 1 85 ? 24.738 -5.331 -34.310 1.00 86.38 85 GLU A CA 1
ATOM 709 C C . GLU A 1 85 ? 24.038 -4.754 -33.076 1.00 86.38 85 GLU A C 1
ATOM 711 O O . GLU A 1 85 ? 23.111 -5.371 -32.552 1.00 86.38 85 GLU A O 1
ATOM 716 N N . LEU A 1 86 ? 24.397 -3.542 -32.646 1.00 85.94 86 LEU A N 1
ATOM 717 C CA . LEU A 1 86 ? 23.749 -2.870 -31.516 1.00 85.94 86 LEU A CA 1
ATOM 718 C C . LEU A 1 86 ? 22.254 -2.657 -31.772 1.00 85.94 86 LEU A C 1
ATOM 720 O O . LEU A 1 86 ? 21.427 -2.960 -30.908 1.00 85.94 86 LEU A O 1
ATOM 724 N N . LEU A 1 87 ? 21.889 -2.204 -32.976 1.00 84.00 87 LEU A N 1
ATOM 725 C CA . LEU A 1 87 ? 20.490 -2.077 -33.382 1.00 84.00 87 LEU A CA 1
ATOM 726 C C . LEU A 1 87 ? 19.777 -3.434 -33.402 1.00 84.00 87 LEU A C 1
ATOM 728 O O . LEU A 1 87 ? 18.639 -3.539 -32.943 1.00 84.00 87 LEU A O 1
ATOM 732 N N . PHE A 1 88 ? 20.428 -4.482 -33.907 1.00 84.50 88 PHE A N 1
ATOM 733 C CA . PHE A 1 88 ? 19.877 -5.836 -33.923 1.00 84.50 88 PHE A CA 1
ATOM 734 C C . PHE A 1 88 ? 19.617 -6.371 -32.511 1.00 84.50 88 PHE A C 1
ATOM 736 O O . PHE A 1 88 ? 18.509 -6.826 -32.216 1.00 84.50 88 PHE A O 1
ATOM 743 N N . CYS A 1 89 ? 20.592 -6.261 -31.614 1.00 83.38 89 CYS A N 1
ATOM 744 C CA . CYS A 1 89 ? 20.468 -6.720 -30.238 1.00 83.38 89 CYS A CA 1
ATOM 745 C C . CYS A 1 89 ? 19.437 -5.891 -29.450 1.00 83.38 89 CYS A C 1
ATOM 747 O O . CYS A 1 89 ? 18.691 -6.443 -28.639 1.00 83.38 89 CYS A O 1
ATOM 749 N N . HIS A 1 90 ? 19.317 -4.591 -29.739 1.00 79.56 90 HIS A N 1
ATOM 750 C CA . HIS A 1 90 ? 18.271 -3.734 -29.184 1.00 79.56 90 HIS A CA 1
ATOM 751 C C . HIS A 1 90 ? 16.865 -4.133 -29.666 1.00 79.56 90 HIS A C 1
ATOM 753 O O . HIS A 1 90 ? 15.945 -4.209 -28.850 1.00 79.56 90 HIS A O 1
ATOM 759 N N . ARG A 1 91 ? 16.695 -4.449 -30.962 1.00 78.50 91 ARG A N 1
ATOM 760 C CA . ARG A 1 91 ? 15.429 -4.971 -31.519 1.00 78.50 91 ARG A CA 1
ATOM 761 C C . ARG A 1 91 ? 15.026 -6.298 -30.882 1.00 78.50 91 ARG A C 1
ATOM 763 O O . ARG A 1 91 ? 13.850 -6.512 -30.614 1.00 78.50 91 ARG A O 1
ATOM 770 N N . ARG A 1 92 ? 15.996 -7.177 -30.618 1.00 82.38 92 ARG A N 1
ATOM 771 C CA . ARG A 1 92 ? 15.759 -8.485 -29.987 1.00 82.38 92 ARG A CA 1
ATOM 772 C C . ARG A 1 92 ? 15.610 -8.424 -28.465 1.00 82.38 92 ARG A C 1
ATOM 774 O O . ARG A 1 92 ? 15.398 -9.464 -27.853 1.00 82.38 92 ARG A O 1
ATOM 781 N N . GLY A 1 93 ? 15.731 -7.241 -27.855 1.00 75.44 93 GLY A N 1
ATOM 782 C CA . GLY A 1 93 ? 15.664 -7.082 -26.400 1.00 75.44 93 GLY A CA 1
ATOM 783 C C . GLY A 1 93 ? 16.805 -7.776 -25.649 1.00 75.44 93 GLY A C 1
ATOM 784 O O . GLY A 1 93 ? 16.663 -8.052 -24.464 1.00 75.44 93 GLY A O 1
ATOM 785 N N . LEU A 1 94 ? 17.914 -8.073 -26.337 1.00 77.25 94 LEU A N 1
ATOM 786 C CA . LEU A 1 94 ? 19.094 -8.729 -25.763 1.00 77.25 94 LEU A CA 1
ATOM 787 C C . LEU A 1 94 ? 19.957 -7.749 -24.962 1.00 77.25 94 LEU A C 1
ATOM 789 O O . LEU A 1 94 ? 20.679 -8.158 -24.058 1.00 77.25 94 LEU A O 1
ATOM 793 N N . LEU A 1 95 ? 19.882 -6.452 -25.283 1.00 72.56 95 LEU A N 1
ATOM 794 C CA . LEU A 1 95 ? 20.496 -5.421 -24.453 1.00 72.56 95 LEU A CA 1
ATOM 795 C C . LEU A 1 95 ? 19.620 -5.170 -23.226 1.00 72.56 95 LEU A C 1
ATOM 797 O O . LEU A 1 95 ? 18.396 -5.094 -23.376 1.00 72.56 95 LEU A O 1
ATOM 801 N N . PRO A 1 96 ? 20.221 -4.927 -22.047 1.00 63.06 96 PRO A N 1
ATOM 802 C CA . PRO A 1 96 ? 19.497 -4.398 -20.908 1.00 63.06 96 PRO A CA 1
ATOM 803 C C . PRO A 1 96 ? 18.833 -3.087 -21.332 1.00 63.06 96 PRO A C 1
ATOM 805 O O . PRO A 1 96 ? 19.471 -2.034 -21.397 1.00 63.06 96 PRO A O 1
ATOM 808 N N . ARG A 1 97 ? 17.535 -3.126 -21.652 1.00 64.38 97 ARG A N 1
ATOM 809 C CA . ARG A 1 97 ? 16.746 -1.905 -21.712 1.00 64.38 97 ARG A CA 1
ATOM 810 C C . ARG A 1 97 ? 16.730 -1.393 -20.284 1.00 64.38 97 ARG A C 1
ATOM 812 O O . ARG A 1 97 ? 15.971 -1.898 -19.460 1.00 64.38 97 ARG A O 1
ATOM 819 N N . ARG A 1 98 ? 17.562 -0.392 -19.981 1.00 62.22 98 ARG A N 1
ATOM 820 C CA . ARG A 1 98 ? 17.238 0.519 -18.886 1.00 62.22 98 ARG A CA 1
ATOM 821 C C . ARG A 1 98 ? 15.858 1.047 -19.240 1.00 62.22 98 ARG A C 1
ATOM 823 O O . ARG A 1 98 ? 15.712 1.818 -20.187 1.00 62.22 98 ARG A O 1
ATOM 830 N N . LYS A 1 99 ? 14.829 0.499 -18.592 1.00 66.31 99 LYS A N 1
ATOM 831 C CA . LYS A 1 99 ? 13.476 1.019 -18.731 1.00 66.31 99 LYS A CA 1
ATOM 832 C C . LYS A 1 99 ? 13.584 2.510 -18.415 1.00 66.31 99 LYS A C 1
ATOM 834 O O . LYS A 1 99 ? 14.242 2.844 -17.425 1.00 66.31 99 LYS A O 1
ATOM 839 N N . PRO A 1 100 ? 13.034 3.398 -19.257 1.00 75.00 100 PRO A N 1
ATOM 840 C CA . PRO A 1 100 ? 13.037 4.812 -18.926 1.00 75.00 100 PRO A CA 1
ATOM 841 C C . PRO A 1 100 ? 12.386 4.966 -17.551 1.00 75.00 100 PRO A C 1
ATOM 843 O O . PRO A 1 100 ? 11.445 4.235 -17.232 1.00 75.00 100 PRO A O 1
ATOM 846 N N . GLU A 1 101 ? 12.890 5.882 -16.730 1.00 79.75 101 GLU A N 1
ATOM 847 C CA . GLU A 1 101 ? 12.451 6.049 -15.337 1.00 79.75 101 GLU A CA 1
ATOM 848 C C . GLU A 1 101 ? 10.924 6.140 -15.223 1.00 79.75 101 GLU A C 1
ATOM 850 O O . GLU A 1 101 ? 10.315 5.492 -14.372 1.00 79.75 101 GLU A O 1
ATOM 855 N N . LEU A 1 102 ? 10.291 6.831 -16.176 1.00 83.38 102 LEU A N 1
ATOM 856 C CA . LEU A 1 102 ? 8.840 6.925 -16.300 1.00 83.38 102 LEU A CA 1
ATOM 857 C C . LEU A 1 102 ? 8.149 5.554 -16.387 1.00 83.38 102 LEU A C 1
ATOM 859 O O . LEU A 1 102 ? 7.146 5.332 -15.714 1.00 83.38 102 LEU A O 1
ATOM 863 N N . GLN A 1 103 ? 8.673 4.616 -17.177 1.00 82.38 103 GLN A N 1
ATOM 864 C CA . GLN A 1 103 ? 8.097 3.275 -17.291 1.00 82.38 103 GLN A CA 1
ATOM 865 C C . GLN A 1 103 ? 8.221 2.501 -15.972 1.00 82.38 103 GLN A C 1
ATOM 867 O O . GLN A 1 103 ? 7.265 1.846 -15.564 1.00 82.38 103 GLN A O 1
ATOM 872 N N . CYS A 1 104 ? 9.357 2.608 -15.277 1.00 86.12 104 CYS A N 1
ATOM 873 C CA . CYS A 1 104 ? 9.523 2.010 -13.949 1.00 86.12 104 CYS A CA 1
ATOM 874 C C . CYS A 1 104 ? 8.508 2.572 -12.948 1.00 86.12 104 CYS A C 1
ATOM 876 O O . CYS A 1 104 ? 7.874 1.808 -12.220 1.00 86.12 104 CYS A O 1
ATOM 878 N N . VAL A 1 105 ? 8.317 3.894 -12.941 1.00 92.06 105 VAL A N 1
ATOM 879 C CA . VAL A 1 105 ? 7.353 4.568 -12.062 1.00 92.06 105 VAL A CA 1
ATOM 880 C C . VAL A 1 105 ? 5.919 4.145 -12.383 1.00 92.06 105 VAL A C 1
ATOM 882 O O . VAL A 1 105 ? 5.154 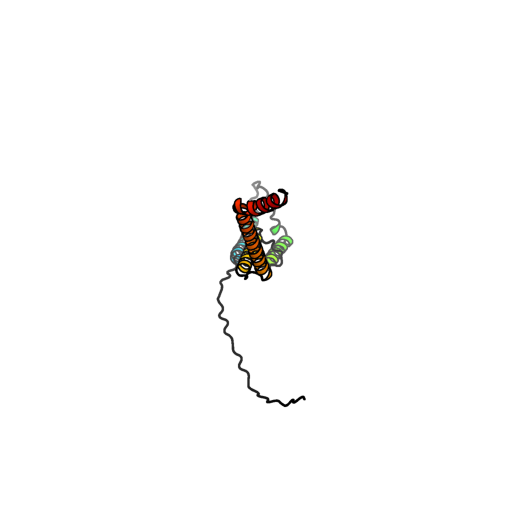3.861 -11.465 1.00 92.06 105 VAL A O 1
ATOM 885 N N . LEU A 1 106 ? 5.541 4.058 -13.662 1.00 93.19 106 LEU A N 1
ATOM 886 C CA . LEU A 1 106 ? 4.200 3.623 -14.067 1.00 93.19 106 LEU A CA 1
ATOM 887 C C . LEU A 1 106 ? 3.928 2.161 -13.689 1.00 93.19 106 LEU A C 1
ATOM 889 O O . LEU A 1 106 ? 2.877 1.865 -13.124 1.00 93.19 106 LEU A O 1
ATOM 893 N N . GLU A 1 107 ? 4.881 1.258 -13.932 1.00 91.75 107 GLU A N 1
ATOM 894 C CA . GLU A 1 107 ? 4.766 -0.147 -13.523 1.00 91.75 107 GLU A CA 1
ATOM 895 C C . GLU A 1 107 ? 4.677 -0.286 -11.998 1.00 91.75 107 GLU A C 1
ATOM 897 O O . GLU A 1 107 ? 3.875 -1.070 -11.492 1.00 91.75 107 GLU A O 1
ATOM 902 N N . HIS A 1 108 ? 5.467 0.492 -11.255 1.00 92.88 108 HIS A N 1
ATOM 903 C CA . HIS A 1 108 ? 5.401 0.525 -9.798 1.00 92.88 108 HIS A C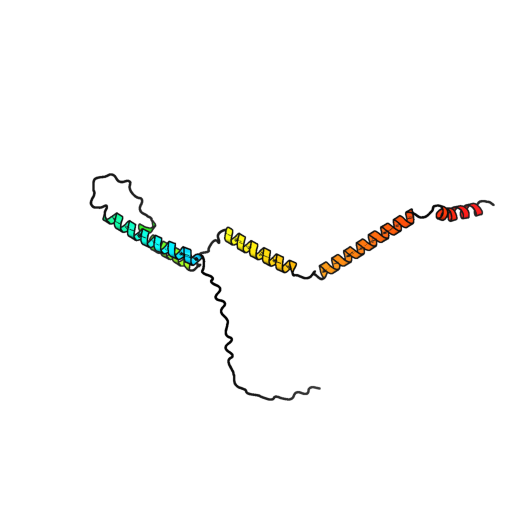A 1
ATOM 904 C C . HIS A 1 108 ? 4.030 1.009 -9.309 1.00 92.88 108 HIS A C 1
ATOM 906 O O . HIS A 1 108 ? 3.391 0.319 -8.516 1.00 92.88 108 HIS A O 1
ATOM 912 N N . LYS A 1 109 ? 3.521 2.128 -9.845 1.00 96.06 109 LYS A N 1
ATOM 913 C CA . LYS A 1 109 ? 2.181 2.640 -9.514 1.00 96.06 109 LYS A CA 1
ATOM 914 C C . LYS A 1 109 ? 1.084 1.619 -9.807 1.00 96.06 109 LYS A C 1
ATOM 916 O O . LYS A 1 109 ? 0.172 1.463 -9.000 1.00 96.06 109 LYS A O 1
ATOM 921 N N . GLN A 1 110 ? 1.172 0.909 -10.930 1.00 95.81 110 GLN A N 1
ATOM 922 C CA . GLN A 1 110 ? 0.194 -0.117 -11.290 1.00 95.81 110 GLN A CA 1
ATOM 923 C C . GLN A 1 110 ? 0.194 -1.281 -10.286 1.00 95.81 110 GLN A C 1
ATOM 925 O O . GLN A 1 110 ? -0.874 -1.728 -9.865 1.00 95.81 110 GLN A O 1
ATOM 930 N N . ARG A 1 111 ? 1.378 -1.747 -9.863 1.00 94.88 111 ARG A N 1
ATOM 931 C CA . ARG A 1 111 ? 1.510 -2.805 -8.845 1.00 94.88 111 ARG A CA 1
ATOM 932 C C . ARG A 1 111 ? 0.954 -2.366 -7.496 1.00 94.88 111 ARG A C 1
ATOM 934 O O . ARG A 1 111 ? 0.196 -3.116 -6.886 1.00 94.88 111 ARG A O 1
ATOM 941 N N . GLU A 1 112 ? 1.275 -1.152 -7.061 1.00 95.44 112 GLU A N 1
ATOM 942 C CA . GLU A 1 112 ? 0.774 -0.623 -5.790 1.00 95.44 112 GLU A CA 1
ATOM 943 C C . GLU A 1 112 ? -0.746 -0.448 -5.812 1.00 95.44 112 GLU A C 1
ATOM 945 O O . GLU A 1 112 ? -1.424 -0.843 -4.866 1.00 95.44 112 GLU A O 1
ATOM 950 N N . GLN A 1 113 ? -1.313 0.042 -6.918 1.00 93.31 113 GLN A N 1
ATOM 951 C CA . GLN A 1 113 ? -2.763 0.146 -7.065 1.00 93.31 113 GLN A CA 1
ATOM 952 C C . GLN A 1 113 ? -3.443 -1.231 -7.018 1.00 93.31 113 GLN A C 1
ATOM 954 O O . GLN A 1 113 ? -4.480 -1.379 -6.372 1.00 93.31 113 GLN A O 1
ATOM 959 N N . HIS A 1 114 ? -2.872 -2.246 -7.674 1.00 93.06 114 HIS A N 1
ATOM 960 C CA . HIS A 1 114 ? -3.395 -3.613 -7.616 1.00 93.06 114 HIS A CA 1
ATOM 961 C C . HIS A 1 114 ? -3.363 -4.160 -6.187 1.00 93.06 114 HIS A C 1
ATOM 963 O O . HIS A 1 114 ? -4.377 -4.632 -5.681 1.00 93.06 114 HIS A O 1
ATOM 969 N N . LYS A 1 115 ? -2.225 -4.015 -5.503 1.00 93.94 115 LYS A N 1
ATOM 970 C CA . LYS A 1 115 ? -2.051 -4.435 -4.110 1.00 93.94 115 LYS A CA 1
ATOM 971 C C . LYS A 1 115 ? -3.054 -3.750 -3.182 1.00 93.94 115 LYS A C 1
ATOM 973 O O . LYS A 1 115 ? -3.659 -4.416 -2.350 1.00 93.94 115 LYS A O 1
ATOM 978 N N . GLN A 1 116 ? -3.276 -2.445 -3.338 1.00 91.12 116 GLN A N 1
ATOM 979 C CA . GLN A 1 116 ? -4.277 -1.711 -2.558 1.00 91.12 116 GLN A CA 1
ATOM 980 C C . GLN A 1 116 ? -5.699 -2.215 -2.816 1.00 91.12 116 GLN A C 1
ATOM 982 O O . GLN A 1 116 ? -6.453 -2.396 -1.865 1.00 91.12 116 GLN A O 1
ATOM 987 N N . ARG A 1 117 ? -6.061 -2.490 -4.077 1.00 89.31 117 ARG A N 1
ATOM 988 C CA . ARG A 1 117 ? -7.368 -3.075 -4.418 1.00 89.31 117 ARG A CA 1
ATOM 989 C C . ARG A 1 117 ? -7.544 -4.452 -3.788 1.00 89.31 117 ARG A C 1
ATOM 991 O O . ARG A 1 117 ? -8.587 -4.711 -3.203 1.00 89.31 117 ARG A O 1
ATOM 998 N N . GLU A 1 118 ? -6.525 -5.305 -3.845 1.00 88.19 118 GLU A N 1
ATOM 999 C CA . GLU A 1 118 ? -6.576 -6.616 -3.193 1.00 88.19 118 GLU A CA 1
ATOM 1000 C C . GLU A 1 118 ? -6.706 -6.503 -1.675 1.00 88.19 118 GLU A C 1
ATOM 1002 O O . GLU A 1 118 ? -7.491 -7.233 -1.082 1.00 88.19 118 GLU A O 1
ATOM 1007 N N . LEU A 1 119 ? -5.985 -5.579 -1.035 1.00 87.19 119 LEU A N 1
ATOM 1008 C CA . LEU A 1 119 ? -6.116 -5.333 0.403 1.00 87.19 119 LEU A CA 1
ATOM 1009 C C . LEU A 1 119 ? -7.499 -4.783 0.777 1.00 87.19 119 LEU A C 1
ATOM 1011 O O . LEU A 1 119 ? -8.033 -5.176 1.806 1.00 87.19 119 LEU A O 1
ATOM 1015 N N . ALA A 1 120 ? -8.092 -3.922 -0.052 1.00 84.19 120 ALA A N 1
ATOM 1016 C CA . ALA A 1 120 ? -9.431 -3.378 0.179 1.00 84.19 120 ALA A CA 1
ATOM 1017 C C . ALA A 1 120 ? -10.540 -4.430 0.015 1.00 84.19 120 ALA A C 1
ATOM 1019 O O . ALA A 1 120 ? -11.572 -4.346 0.674 1.00 84.19 120 ALA A O 1
ATOM 1020 N N . LEU A 1 121 ? -10.328 -5.423 -0.853 1.00 82.88 121 LEU A N 1
ATOM 1021 C CA . LEU A 1 121 ? -11.242 -6.552 -1.034 1.00 82.88 121 LEU A CA 1
ATOM 1022 C C . LEU A 1 121 ? -11.052 -7.650 0.020 1.00 82.88 121 LEU A C 1
ATOM 1024 O O . LEU A 1 121 ? -11.890 -8.547 0.119 1.00 82.88 121 LEU A O 1
ATOM 1028 N N . ARG A 1 122 ? -9.958 -7.621 0.792 1.00 85.06 122 ARG A N 1
ATOM 1029 C CA . ARG A 1 122 ? -9.721 -8.634 1.819 1.00 85.06 122 ARG A CA 1
ATOM 1030 C C . ARG A 1 122 ? -10.698 -8.448 2.978 1.00 85.06 122 ARG A C 1
ATOM 1032 O O . ARG A 1 122 ? -10.822 -7.339 3.501 1.00 85.06 122 ARG A O 1
ATOM 1039 N N . PRO A 1 123 ? -11.358 -9.530 3.423 1.00 85.50 123 PRO A N 1
ATOM 1040 C CA . PRO A 1 123 ? -12.125 -9.485 4.653 1.00 85.50 123 PRO A CA 1
ATOM 1041 C C . PRO A 1 123 ? -11.196 -9.180 5.834 1.00 85.50 123 PRO A C 1
ATOM 1043 O O . PRO A 1 123 ? -9.999 -9.482 5.806 1.00 85.50 123 PRO A O 1
ATOM 1046 N N . ILE A 1 124 ? -11.774 -8.584 6.875 1.00 87.50 124 ILE A N 1
ATOM 1047 C CA . ILE A 1 124 ? -11.092 -8.298 8.140 1.00 87.50 124 ILE A CA 1
ATOM 1048 C C . ILE A 1 124 ? -10.448 -9.593 8.645 1.00 87.50 124 ILE A C 1
ATOM 1050 O O . ILE A 1 124 ? -11.117 -10.620 8.746 1.00 87.50 124 ILE A O 1
ATOM 1054 N N . SER A 1 125 ? -9.154 -9.544 8.962 1.00 89.94 125 SER A N 1
ATOM 1055 C CA . SER A 1 125 ? -8.435 -10.708 9.490 1.00 89.94 125 SER A CA 1
ATOM 1056 C C . SER A 1 125 ? -9.009 -11.137 10.843 1.00 89.94 125 SER A C 1
ATOM 1058 O O . SER A 1 125 ? -9.366 -10.285 11.657 1.00 89.94 125 SER A O 1
ATOM 1060 N N . ASP A 1 126 ? -9.008 -12.437 11.141 1.00 94.12 126 ASP A N 1
ATOM 1061 C CA . ASP A 1 126 ? -9.413 -12.978 12.447 1.00 94.12 126 ASP A CA 1
ATOM 1062 C C . ASP A 1 126 ? -8.716 -12.272 13.618 1.00 94.12 126 ASP A C 1
ATOM 1064 O O . ASP A 1 126 ? -9.323 -12.009 14.661 1.00 94.12 126 ASP A O 1
ATOM 1068 N N . LEU A 1 127 ? -7.432 -11.937 13.450 1.00 95.38 127 LEU A N 1
ATOM 1069 C CA . LEU A 1 127 ? -6.674 -11.185 14.447 1.00 95.38 127 LEU A CA 1
ATOM 1070 C C . LEU A 1 127 ? -7.231 -9.766 14.613 1.00 95.38 127 LEU A C 1
ATOM 1072 O O . LEU A 1 127 ? -7.415 -9.303 15.738 1.00 95.38 127 LEU A O 1
ATOM 1076 N N . GLU A 1 128 ? -7.535 -9.085 13.511 1.00 94.00 128 GLU A N 1
ATOM 1077 C CA . GLU A 1 128 ? -8.103 -7.738 13.533 1.00 94.00 128 GLU A CA 1
ATOM 1078 C C . GLU A 1 128 ? -9.507 -7.735 14.157 1.00 94.00 128 GLU A C 1
ATOM 1080 O O . GLU A 1 128 ? -9.811 -6.881 14.991 1.00 94.00 128 GLU A O 1
ATOM 1085 N N . ALA A 1 129 ? -10.337 -8.735 13.853 1.00 96.12 129 ALA A N 1
ATOM 1086 C CA . ALA A 1 129 ? -11.647 -8.915 14.473 1.00 96.12 129 ALA A CA 1
ATOM 1087 C C . ALA A 1 129 ? -11.540 -9.112 15.997 1.00 96.12 129 ALA A C 1
ATOM 1089 O O . ALA A 1 129 ? -12.274 -8.481 16.769 1.00 96.12 129 ALA A O 1
ATOM 1090 N N . LYS A 1 130 ? -10.579 -9.927 16.457 1.00 97.69 130 LYS A N 1
ATOM 1091 C CA . LYS A 1 130 ? -10.295 -10.117 17.891 1.00 97.69 130 LYS A CA 1
ATOM 1092 C C . LYS A 1 130 ? -9.812 -8.829 18.559 1.00 97.69 1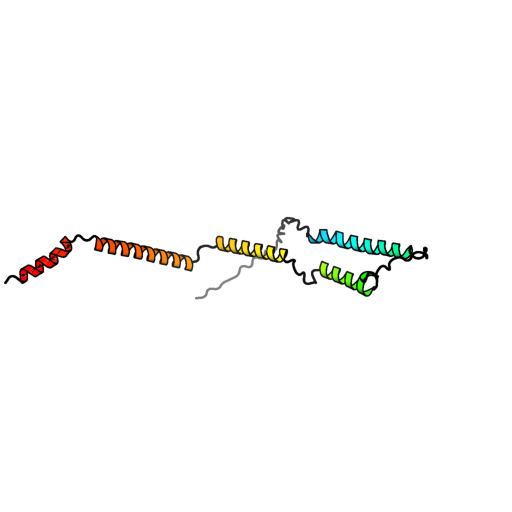30 LYS A C 1
ATOM 1094 O O . LYS A 1 130 ? -10.265 -8.513 19.659 1.00 97.69 130 LYS A O 1
ATOM 1099 N N . LEU A 1 131 ? -8.940 -8.059 17.904 1.00 97.81 131 LEU A N 1
ATOM 1100 C CA . LEU A 1 131 ? -8.472 -6.766 18.415 1.00 97.81 131 LEU A CA 1
ATOM 1101 C C . LEU A 1 131 ? -9.617 -5.753 18.537 1.00 97.81 131 LEU A C 1
ATOM 1103 O O . LEU A 1 131 ? -9.747 -5.110 19.580 1.00 97.81 131 LEU A O 1
ATOM 1107 N N . ARG A 1 132 ? -10.488 -5.654 17.524 1.00 96.69 132 ARG A N 1
ATOM 1108 C CA . ARG A 1 132 ? -11.691 -4.803 17.568 1.00 96.69 132 ARG A CA 1
ATOM 1109 C C . ARG A 1 132 ? -12.615 -5.201 18.719 1.00 96.69 132 ARG A C 1
ATOM 1111 O O . ARG A 1 132 ? -13.015 -4.342 19.501 1.00 96.69 132 ARG A O 1
ATOM 1118 N N . SER A 1 133 ? -12.867 -6.499 18.880 1.00 97.69 133 SER A N 1
ATOM 1119 C CA . SER A 1 133 ? -13.691 -7.031 19.974 1.00 97.69 133 SER A CA 1
ATOM 1120 C C . SER A 1 133 ? -13.094 -6.707 21.347 1.00 97.69 133 SER A C 1
ATOM 1122 O O . SER A 1 133 ? -13.801 -6.278 22.258 1.00 97.69 133 SER A O 1
ATOM 1124 N N . ARG A 1 134 ? -11.772 -6.858 21.507 1.00 98.19 134 ARG A N 1
ATOM 1125 C CA . ARG A 1 134 ? -11.072 -6.500 22.748 1.00 98.19 134 ARG A CA 1
ATOM 1126 C C . ARG A 1 134 ? -11.186 -5.006 23.045 1.00 98.19 134 ARG A C 1
ATOM 1128 O O . ARG A 1 134 ? -11.474 -4.649 24.183 1.00 98.19 134 ARG A O 1
ATOM 1135 N N . ARG A 1 135 ? -11.009 -4.147 22.037 1.00 97.94 135 ARG A N 1
ATOM 1136 C CA . ARG A 1 135 ? -11.168 -2.693 22.180 1.00 97.94 135 ARG A CA 1
ATOM 1137 C C . ARG A 1 135 ? -12.581 -2.321 22.626 1.00 97.94 135 ARG A C 1
ATOM 1139 O O . ARG A 1 135 ? -12.722 -1.528 23.547 1.00 97.94 135 ARG A O 1
ATOM 1146 N N . GLN A 1 136 ? -13.606 -2.918 22.019 1.00 98.06 136 GLN A N 1
ATOM 1147 C CA . GLN A 1 136 ? -14.999 -2.667 22.392 1.00 98.06 136 GLN A CA 1
ATOM 1148 C C . GLN A 1 136 ? -15.275 -3.066 23.848 1.00 98.06 136 GLN A C 1
ATOM 1150 O O . GLN A 1 136 ? -15.890 -2.302 24.584 1.00 98.06 136 GLN A O 1
ATOM 1155 N N . ARG A 1 137 ? -14.768 -4.223 24.294 1.00 98.25 137 ARG A N 1
ATOM 1156 C CA . ARG A 1 137 ? -14.900 -4.661 25.695 1.00 98.25 137 ARG A CA 1
ATOM 1157 C C . ARG A 1 137 ? -14.259 -3.678 26.669 1.00 98.25 137 ARG A C 1
ATOM 1159 O O . ARG A 1 137 ? -14.875 -3.349 27.673 1.00 98.25 137 ARG A O 1
ATOM 1166 N N . ILE A 1 138 ? -13.054 -3.202 26.357 1.00 98.19 138 ILE A N 1
ATOM 1167 C CA . ILE A 1 138 ? -12.351 -2.210 27.181 1.00 98.19 138 ILE A CA 1
ATOM 1168 C C . ILE A 1 138 ? -13.171 -0.918 27.273 1.00 98.19 138 ILE A C 1
ATOM 1170 O O . ILE A 1 138 ? -13.417 -0.446 28.375 1.00 98.19 138 ILE A O 1
ATOM 1174 N N . GLN A 1 139 ? -13.675 -0.402 26.148 1.00 98.12 139 GLN A N 1
ATOM 1175 C CA . GLN A 1 139 ? -14.499 0.813 26.137 1.00 98.12 139 GLN A CA 1
ATOM 1176 C C . GLN A 1 139 ? -15.772 0.680 26.982 1.00 98.12 139 GLN A C 1
ATOM 1178 O O . GLN A 1 139 ? -16.139 1.619 27.682 1.00 98.12 139 GLN A O 1
ATOM 1183 N N . VAL A 1 140 ? -16.442 -0.476 26.939 1.00 98.06 140 VAL A N 1
ATOM 1184 C CA . VAL A 1 140 ? -17.618 -0.732 27.787 1.00 98.06 140 VAL A CA 1
ATOM 1185 C C . VAL A 1 140 ? -17.228 -0.714 29.264 1.00 98.06 140 VAL A C 1
ATOM 1187 O O . VAL A 1 140 ? -17.872 -0.013 30.041 1.00 98.06 140 VAL A O 1
ATOM 1190 N N . CYS A 1 141 ? -16.147 -1.404 29.643 1.00 97.69 141 CYS A N 1
ATOM 1191 C CA . CYS A 1 141 ? -15.658 -1.389 31.023 1.00 97.69 141 CYS A CA 1
ATOM 1192 C C . CYS A 1 141 ? -15.317 0.032 31.499 1.00 97.69 141 CYS A C 1
ATOM 1194 O O . CYS A 1 141 ? -15.739 0.423 32.582 1.00 97.69 141 CYS A O 1
ATOM 1196 N N . GLU A 1 142 ? -14.624 0.829 30.682 1.00 97.62 142 GLU A N 1
ATOM 1197 C CA . GLU A 1 142 ? -14.273 2.219 31.012 1.00 97.62 142 GLU A CA 1
ATOM 1198 C C . GLU A 1 142 ? -15.514 3.099 31.227 1.00 97.62 142 GLU A C 1
ATOM 1200 O O . GLU A 1 142 ? -15.539 3.954 32.115 1.00 97.62 142 GLU A O 1
ATOM 1205 N N . ILE A 1 143 ? -16.560 2.911 30.416 1.00 97.88 143 ILE A N 1
ATOM 1206 C CA . ILE A 1 143 ? -17.829 3.634 30.564 1.00 97.88 143 ILE A CA 1
ATOM 1207 C C . ILE A 1 143 ? -18.540 3.209 31.852 1.00 97.88 143 ILE A C 1
ATOM 1209 O O . ILE A 1 143 ? -19.038 4.063 32.587 1.00 97.88 143 ILE A O 1
ATOM 1213 N N . ASP A 1 144 ? -18.582 1.912 32.144 1.00 96.69 144 ASP A N 1
ATOM 1214 C CA . ASP A 1 144 ? -19.243 1.389 33.339 1.00 96.69 144 ASP A CA 1
ATOM 1215 C C . ASP A 1 144 ? -18.517 1.791 34.628 1.00 96.69 144 ASP A C 1
ATOM 1217 O O . ASP A 1 144 ? -19.166 2.098 35.630 1.00 96.69 144 ASP A O 1
ATOM 1221 N N . GLU A 1 145 ? -17.186 1.852 34.613 1.00 96.25 145 GLU A N 1
ATOM 1222 C CA . GLU A 1 145 ? -16.389 2.395 35.716 1.00 96.25 145 GLU A CA 1
ATOM 1223 C C . GLU A 1 145 ? -16.680 3.879 35.943 1.00 96.25 145 GLU A C 1
ATOM 1225 O O . GLU A 1 145 ? -16.907 4.295 37.081 1.00 96.25 145 GLU A O 1
ATOM 1230 N N . LYS A 1 146 ? -16.750 4.682 34.872 1.00 95.94 146 LYS A N 1
ATOM 1231 C CA . LYS A 1 146 ? -17.132 6.100 34.971 1.00 95.94 146 LYS A CA 1
ATOM 1232 C C . LYS A 1 146 ? -18.523 6.266 35.576 1.00 95.94 146 LYS A C 1
ATOM 1234 O O . LYS A 1 146 ? -18.672 7.048 36.509 1.00 95.94 146 LYS A O 1
ATOM 1239 N N . LYS A 1 147 ? -19.508 5.489 35.114 1.00 95.94 147 LYS A N 1
ATOM 1240 C CA . LYS A 1 147 ? -20.875 5.496 35.661 1.00 95.94 147 LYS A CA 1
ATOM 1241 C C . LYS A 1 147 ? -20.916 5.078 37.126 1.00 95.94 147 LYS A C 1
ATOM 1243 O O . LYS A 1 147 ? -21.634 5.695 37.908 1.00 95.94 147 LYS A O 1
ATOM 1248 N N . ARG A 1 148 ? -20.154 4.053 37.523 1.00 94.38 148 ARG A N 1
ATOM 1249 C CA . ARG A 1 148 ? -20.035 3.649 38.933 1.00 94.38 148 ARG A CA 1
ATOM 1250 C C . ARG A 1 148 ? -19.446 4.772 39.776 1.00 94.38 148 ARG A C 1
ATOM 1252 O O . ARG A 1 148 ? -20.028 5.118 40.796 1.00 94.38 148 ARG A O 1
ATOM 1259 N N . ASN A 1 149 ? -18.346 5.374 39.332 1.00 94.19 149 ASN A N 1
ATOM 1260 C CA . ASN A 1 149 ? -17.705 6.481 40.039 1.00 94.19 149 ASN A CA 1
ATOM 1261 C C . ASN A 1 149 ? -18.624 7.701 40.161 1.00 94.19 149 ASN A C 1
ATOM 1263 O O . ASN A 1 149 ? -18.697 8.307 41.226 1.00 94.19 149 ASN A O 1
ATOM 1267 N N . GLU A 1 150 ? -19.347 8.051 39.100 1.00 94.25 150 GLU A N 1
ATOM 1268 C CA . GLU A 1 150 ? -20.357 9.109 39.127 1.00 94.25 150 GLU A CA 1
ATOM 1269 C C . GLU A 1 150 ? -21.502 8.766 40.086 1.00 94.25 150 GLU A C 1
ATOM 1271 O O . GLU A 1 150 ? -21.878 9.589 40.913 1.00 94.25 150 GLU A O 1
ATOM 1276 N N . SER A 1 151 ? -21.992 7.525 40.064 1.00 90.81 151 SER A N 1
ATOM 1277 C CA . SER A 1 151 ? -23.031 7.060 40.993 1.00 90.81 151 SER A CA 1
ATOM 1278 C C . SER A 1 151 ? -22.580 7.152 42.451 1.00 90.81 151 SER A C 1
ATOM 1280 O O . SER A 1 151 ? -23.364 7.587 43.284 1.00 90.81 151 SER A O 1
ATOM 1282 N N . LEU A 1 152 ? -21.322 6.800 42.753 1.00 88.06 152 LEU A N 1
ATOM 1283 C CA . LEU A 1 152 ? -20.728 6.941 44.088 1.00 88.06 152 LEU A CA 1
ATOM 1284 C C . LEU A 1 152 ? -20.617 8.411 44.519 1.00 88.06 152 LEU A C 1
ATOM 1286 O O . LEU A 1 152 ? -20.895 8.731 45.670 1.00 88.06 152 LEU A O 1
ATOM 1290 N N . ARG A 1 153 ? -20.239 9.310 43.600 1.00 87.00 153 ARG A N 1
ATOM 1291 C CA . ARG A 1 153 ? -20.185 10.761 43.859 1.00 87.00 153 ARG A CA 1
ATOM 1292 C C . ARG A 1 153 ? -21.569 11.368 44.088 1.00 87.00 153 ARG A C 1
ATOM 1294 O O . ARG A 1 153 ? -21.685 12.314 44.853 1.00 87.00 153 ARG A O 1
ATOM 1301 N N . ASN A 1 154 ? -22.598 10.815 43.450 1.00 88.06 154 ASN A N 1
ATOM 1302 C CA . ASN A 1 154 ? -23.986 11.261 43.562 1.00 88.06 154 ASN A CA 1
ATOM 1303 C C . ASN A 1 154 ? -24.747 10.624 44.745 1.00 88.06 154 ASN A C 1
ATOM 1305 O O . ASN A 1 154 ? -25.957 10.820 44.857 1.00 88.06 154 ASN A O 1
ATOM 1309 N N . ILE A 1 155 ? -24.082 9.854 45.620 1.00 88.19 155 ILE A N 1
ATOM 1310 C CA . ILE A 1 155 ? -24.718 9.294 46.822 1.00 88.19 155 ILE A CA 1
ATOM 1311 C C . ILE A 1 155 ? -25.101 10.443 47.768 1.00 88.19 155 ILE A C 1
ATOM 1313 O O . ILE A 1 155 ? -24.221 11.197 48.189 1.00 88.19 155 ILE A O 1
ATOM 1317 N N . PRO A 1 156 ? -26.381 10.563 48.167 1.00 85.56 156 PRO A N 1
ATOM 1318 C CA . PRO A 1 156 ? -26.804 11.590 49.110 1.00 85.56 156 PRO A CA 1
ATOM 1319 C C . PRO A 1 156 ? -26.106 11.472 50.470 1.00 85.56 156 PRO A C 1
ATOM 1321 O O . PRO A 1 156 ? -25.974 10.379 51.026 1.00 85.56 156 PRO A O 1
ATOM 1324 N N . GLU A 1 157 ? -25.740 12.609 51.061 1.00 80.38 157 GLU A N 1
ATOM 1325 C CA . GLU A 1 157 ? -24.993 12.667 52.326 1.00 80.38 157 GLU A CA 1
ATOM 1326 C C . GLU A 1 157 ? -25.691 11.944 53.488 1.00 80.38 157 GLU A C 1
ATOM 1328 O O . GLU A 1 157 ? -25.027 11.301 54.300 1.00 80.38 157 GLU A O 1
ATOM 1333 N N . PHE A 1 158 ? -27.028 11.962 53.543 1.00 81.19 158 PHE A N 1
ATOM 1334 C CA . PHE A 1 158 ? -27.792 11.315 54.616 1.00 81.19 158 PHE A CA 1
ATOM 1335 C C . PHE A 1 158 ? -27.579 9.792 54.689 1.00 81.19 158 PHE A C 1
ATOM 1337 O O . PHE A 1 158 ? -27.772 9.196 55.751 1.00 81.19 158 PHE A O 1
ATOM 1344 N N . ILE A 1 159 ? -27.144 9.150 53.596 1.00 79.94 159 ILE A N 1
ATOM 1345 C CA . ILE A 1 159 ? -26.776 7.726 53.596 1.00 79.94 159 ILE A CA 1
ATOM 1346 C C . ILE A 1 159 ? -25.504 7.497 54.429 1.00 79.94 159 ILE A C 1
ATOM 1348 O O . ILE A 1 159 ? -25.412 6.495 55.142 1.00 79.94 159 ILE A O 1
ATOM 1352 N N . HIS A 1 160 ? -24.566 8.449 54.425 1.00 77.88 160 HIS A N 1
ATOM 1353 C CA . HIS A 1 160 ? -23.339 8.407 55.227 1.00 77.88 160 HIS A CA 1
ATOM 1354 C C . HIS A 1 160 ? -23.598 8.716 56.715 1.00 77.88 160 HIS A C 1
ATOM 1356 O O . HIS A 1 160 ? -22.937 8.160 57.593 1.00 77.88 160 HIS A O 1
ATOM 1362 N N . VAL A 1 161 ? -24.616 9.528 57.025 1.00 75.69 161 VAL A N 1
ATOM 1363 C CA . VAL A 1 161 ? -24.967 9.941 58.402 1.00 75.69 161 VAL A CA 1
ATOM 1364 C C . VAL A 1 161 ? -25.478 8.775 59.270 1.00 75.69 161 VAL A C 1
ATOM 1366 O O . VAL A 1 161 ? -25.318 8.790 60.493 1.00 75.69 161 VAL A O 1
ATOM 1369 N N . ARG A 1 162 ? -26.023 7.704 58.669 1.00 67.00 162 ARG A N 1
ATOM 1370 C CA . ARG A 1 162 ? -26.532 6.526 59.406 1.00 67.00 162 ARG A CA 1
ATOM 1371 C C . ARG A 1 162 ? -25.448 5.802 60.220 1.00 67.00 162 ARG A C 1
ATOM 1373 O O . ARG A 1 162 ? -25.774 5.170 61.223 1.00 67.00 162 ARG A O 1
ATOM 1380 N N . GLY A 1 163 ? -24.182 5.869 59.802 1.00 65.19 163 GLY A N 1
ATOM 1381 C CA . GLY A 1 163 ? -23.049 5.319 60.558 1.00 65.19 163 GLY A CA 1
ATOM 1382 C C . GLY A 1 163 ? -22.682 6.179 61.768 1.00 65.19 163 GLY A C 1
ATOM 1383 O O . GLY A 1 163 ? -22.500 5.653 62.865 1.00 65.19 163 GLY A O 1
ATOM 1384 N N . SER A 1 164 ? -22.672 7.502 61.591 1.00 64.62 164 SER A N 1
ATOM 1385 C CA . SER A 1 164 ? -22.335 8.476 62.636 1.00 64.62 164 SER A CA 1
ATOM 1386 C C . SER A 1 164 ? -23.326 8.449 63.801 1.00 64.62 164 SER A C 1
ATOM 1388 O O . SER A 1 164 ? -22.922 8.468 64.959 1.00 64.62 164 SER A O 1
ATOM 1390 N N . LEU A 1 165 ? -24.626 8.321 63.513 1.00 64.81 165 LEU A N 1
ATOM 1391 C CA . LEU A 1 165 ? -25.667 8.266 64.548 1.00 64.81 165 LEU A CA 1
ATOM 1392 C C . LEU A 1 165 ? -25.582 7.008 65.432 1.00 64.81 165 LEU A C 1
ATOM 1394 O O . LEU A 1 165 ? -25.912 7.072 66.613 1.00 64.81 165 LEU A O 1
ATOM 1398 N N . LYS A 1 166 ? -25.112 5.873 64.893 1.00 62.69 166 LYS A N 1
ATOM 1399 C CA . LYS A 1 166 ? -24.933 4.629 65.666 1.00 62.69 166 LYS A CA 1
ATOM 1400 C C . LYS A 1 166 ? -23.750 4.692 66.634 1.00 62.69 166 LYS A C 1
ATOM 1402 O O . LYS A 1 166 ? -23.787 4.028 67.660 1.00 62.69 166 LYS A O 1
ATOM 1407 N N . HIS A 1 167 ? -22.724 5.483 66.320 1.00 59.19 167 HIS A N 1
ATOM 1408 C CA . HIS A 1 167 ? -21.527 5.617 67.154 1.00 59.19 167 HIS A CA 1
ATOM 1409 C C . HIS A 1 167 ? -21.762 6.511 68.387 1.00 59.19 167 HIS A C 1
ATOM 1411 O O . HIS A 1 167 ? -21.128 6.318 69.422 1.00 59.19 167 HIS A O 1
ATOM 1417 N N . VAL A 1 168 ? -22.689 7.471 68.305 1.00 59.91 168 VAL A N 1
ATOM 1418 C CA . VAL A 1 168 ? -22.993 8.391 69.418 1.00 59.91 168 VAL A CA 1
ATOM 1419 C C . VAL A 1 168 ? -23.866 7.728 70.496 1.00 59.91 168 VAL A C 1
ATOM 1421 O O . VAL A 1 168 ? -23.734 8.048 71.673 1.00 59.91 168 VAL A O 1
ATOM 1424 N N . GLN A 1 169 ? -24.715 6.757 70.132 1.00 57.44 169 GLN A N 1
ATOM 1425 C CA . GLN A 1 169 ? -25.598 6.066 71.089 1.00 57.44 169 GLN A CA 1
ATOM 1426 C C . GLN A 1 169 ? -24.853 5.177 72.099 1.00 57.44 169 GLN A C 1
ATOM 1428 O O . GLN A 1 169 ? -25.383 4.903 73.169 1.00 57.44 169 GLN A O 1
ATOM 1433 N N . THR A 1 170 ? -23.627 4.742 71.795 1.00 55.06 170 THR A N 1
ATOM 1434 C CA . THR A 1 170 ? -22.797 3.941 72.714 1.00 55.06 170 THR A CA 1
ATOM 1435 C C . THR A 1 170 ? -21.829 4.778 73.553 1.00 55.06 170 THR A C 1
ATOM 1437 O O . THR A 1 170 ? -21.159 4.225 74.416 1.00 55.06 170 THR A O 1
ATOM 1440 N N . SER A 1 171 ? -21.720 6.090 73.301 1.00 55.59 1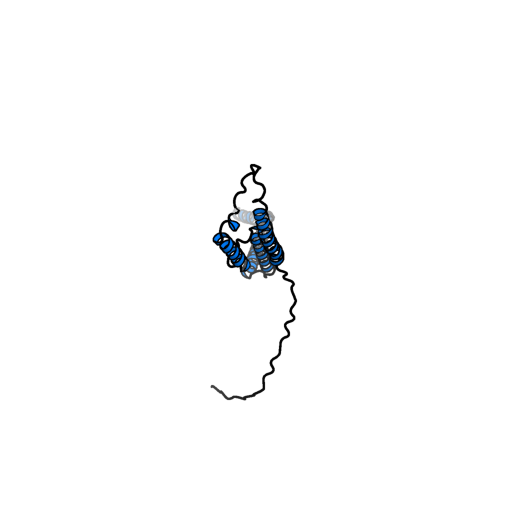71 SER A N 1
ATOM 1441 C CA . SER A 1 171 ? -20.864 7.010 74.070 1.00 55.59 171 SER A CA 1
ATOM 1442 C C . SER A 1 171 ? -21.625 7.829 75.119 1.00 55.59 171 SER A C 1
ATOM 1444 O O . SER A 1 171 ? -21.019 8.647 75.803 1.00 55.59 171 SER A O 1
ATOM 1446 N N . SER A 1 172 ? -22.940 7.633 75.246 1.00 55.62 172 SER A N 1
ATOM 1447 C CA . SER A 1 172 ? -23.747 8.152 76.353 1.00 55.62 172 SER A CA 1
ATOM 1448 C C . SER A 1 172 ? -24.038 7.026 77.352 1.00 55.62 172 SER A C 1
ATOM 1450 O O . SER A 1 172 ? -25.092 6.388 77.303 1.00 55.62 172 SER A O 1
ATOM 1452 N N . SER A 1 173 ? -23.081 6.731 78.225 1.00 45.09 173 SER A N 1
ATOM 1453 C CA . SER A 1 173 ? -23.270 5.995 79.484 1.00 45.09 173 SER A CA 1
ATOM 1454 C C . SER A 1 173 ? -22.336 6.576 80.529 1.00 45.09 173 SER A C 1
ATOM 1456 O O . SER A 1 173 ? -21.203 6.938 80.140 1.00 45.09 173 SER A O 1
#

Foldseek 3Di:
DDDDDDDDDDDDDDDDDDDPDPPPPPPPPPPVVVVVVVVVVVVVVVVVVVVVVVVPPPPDPDDPDDDDDDDPCVVDPVSVVVVVVVVVCVVVVVDPPPPPVVVVVVVVVVVVVVVVVVVVPDDQDPVNVVVVVVVVVVVVVVVVVVVVVVVVVPPDCVVVVVVVVVVVVVVPD